Protein AF-A0A2R6FUV5-F1 (afdb_monomer_lite)

pLDDT: mean 93.41, std 7.27, range [63.78, 98.62]

Structure (mmCIF, N/CA/C/O backbone):
data_AF-A0A2R6FUV5-F1
#
_entry.id   AF-A0A2R6FUV5-F1
#
loop_
_atom_site.group_PDB
_atom_site.id
_atom_site.type_symbol
_atom_site.label_atom_id
_atom_site.label_alt_id
_atom_site.label_comp_id
_atom_site.label_asym_id
_atom_site.label_entity_id
_atom_site.label_seq_id
_atom_site.pdbx_PDB_ins_code
_atom_site.Cartn_x
_atom_site.Cartn_y
_atom_site.Cartn_z
_atom_site.occupancy
_atom_site.B_iso_or_equiv
_atom_site.auth_seq_id
_atom_site.auth_comp_id
_atom_site.auth_asym_id
_atom_site.auth_atom_id
_atom_site.pdbx_PDB_model_num
ATOM 1 N N . MET A 1 1 ? -17.184 -0.840 6.362 1.00 63.78 1 MET A N 1
ATOM 2 C CA . MET A 1 1 ? -17.120 0.452 5.642 1.00 63.78 1 MET A CA 1
ATOM 3 C C . MET A 1 1 ? -15.669 0.781 5.775 1.00 63.78 1 MET A C 1
ATOM 5 O O . MET A 1 1 ? -15.297 0.994 6.912 1.00 63.78 1 MET A O 1
ATOM 9 N N . VAL A 1 2 ? -14.883 0.707 4.696 1.00 77.56 2 VAL A N 1
ATOM 10 C CA . VAL A 1 2 ? -13.417 0.623 4.809 1.00 77.56 2 VAL A CA 1
ATOM 11 C C . VAL A 1 2 ? -12.903 1.646 5.819 1.00 77.56 2 VAL A C 1
ATOM 13 O O . VAL A 1 2 ? -13.146 2.839 5.671 1.00 77.56 2 VAL A O 1
ATOM 16 N N . GLU A 1 3 ? -12.251 1.179 6.879 1.00 90.44 3 GLU A N 1
ATOM 17 C CA . GLU A 1 3 ? -11.753 2.045 7.942 1.00 90.44 3 GLU A CA 1
ATOM 18 C C . GLU A 1 3 ? -10.402 2.646 7.541 1.00 90.44 3 GLU A C 1
ATOM 20 O O . GLU A 1 3 ? -10.145 3.834 7.761 1.00 90.44 3 GLU A O 1
ATOM 25 N N . VAL A 1 4 ? -9.554 1.834 6.901 1.00 93.94 4 VAL A N 1
ATOM 26 C CA . VAL A 1 4 ? -8.178 2.195 6.541 1.00 93.94 4 VAL A CA 1
ATOM 27 C C . VAL A 1 4 ? -7.894 1.910 5.066 1.00 93.94 4 VAL A C 1
ATOM 29 O O . VAL A 1 4 ? -8.029 0.778 4.605 1.00 93.94 4 VAL A O 1
ATOM 32 N N . SER A 1 5 ? -7.405 2.910 4.331 1.00 96.88 5 SER A N 1
ATOM 33 C CA . SER A 1 5 ? -6.791 2.710 3.013 1.00 96.8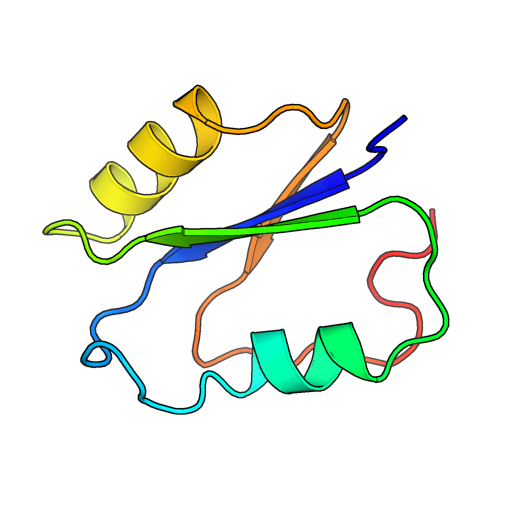8 5 SER A CA 1
ATOM 34 C C . SER A 1 5 ? -5.270 2.679 3.138 1.00 96.88 5 SER A C 1
ATOM 36 O O . SER A 1 5 ? -4.636 3.682 3.481 1.00 96.88 5 SER A O 1
ATOM 38 N N . VAL A 1 6 ? -4.670 1.530 2.828 1.00 97.12 6 VAL A N 1
ATOM 39 C CA . VAL A 1 6 ? -3.215 1.349 2.795 1.00 97.12 6 VAL A CA 1
ATOM 40 C C . VAL A 1 6 ? -2.708 1.626 1.385 1.00 97.12 6 VAL A C 1
ATOM 42 O O . VAL A 1 6 ? -3.011 0.896 0.443 1.00 97.12 6 VAL A O 1
ATOM 45 N N . ILE A 1 7 ? -1.921 2.682 1.224 1.00 98.50 7 ILE A N 1
ATOM 46 C CA . ILE A 1 7 ? -1.363 3.109 -0.057 1.00 98.50 7 ILE A CA 1
ATOM 47 C C . ILE A 1 7 ? 0.082 2.623 -0.153 1.00 98.50 7 ILE A C 1
ATOM 49 O O . ILE A 1 7 ? 0.940 3.048 0.624 1.00 98.50 7 ILE A O 1
ATOM 53 N N . VAL A 1 8 ? 0.346 1.774 -1.149 1.00 98.38 8 VAL A N 1
ATOM 54 C CA . VAL A 1 8 ? 1.660 1.170 -1.399 1.00 98.38 8 VAL A CA 1
ATOM 55 C C . VAL A 1 8 ? 2.208 1.653 -2.745 1.00 98.38 8 VAL A C 1
ATOM 57 O O . VAL A 1 8 ? 1.772 1.162 -3.795 1.00 98.38 8 VAL A O 1
ATOM 60 N N . PRO A 1 9 ? 3.130 2.634 -2.768 1.00 98.31 9 PRO A N 1
ATOM 61 C CA . PRO A 1 9 ? 3.871 2.956 -3.979 1.00 98.31 9 PRO A CA 1
ATOM 62 C C . PRO A 1 9 ? 4.885 1.842 -4.266 1.00 98.31 9 PRO A C 1
ATOM 64 O O . PRO A 1 9 ? 5.555 1.365 -3.358 1.00 98.31 9 PRO A O 1
ATOM 67 N N . THR A 1 10 ? 5.019 1.430 -5.525 1.00 97.81 10 THR A N 1
ATOM 68 C CA . THR A 1 10 ? 5.990 0.403 -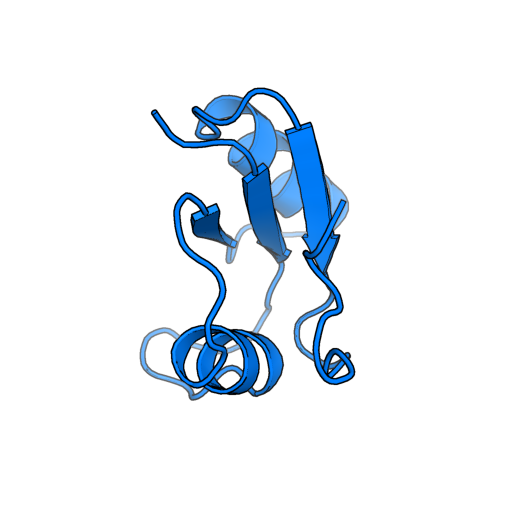5.918 1.00 97.81 10 THR A CA 1
ATOM 69 C C . THR A 1 10 ? 6.522 0.634 -7.324 1.00 97.81 10 THR A C 1
ATOM 71 O O . THR A 1 10 ? 5.805 1.101 -8.209 1.00 97.81 10 THR A O 1
ATOM 74 N N . THR A 1 11 ? 7.783 0.267 -7.547 1.00 97.12 11 THR A N 1
ATOM 75 C CA . THR A 1 11 ? 8.375 0.196 -8.896 1.00 97.12 11 THR A CA 1
ATOM 76 C C . THR A 1 11 ? 8.352 -1.223 -9.469 1.00 97.12 11 THR A C 1
ATOM 78 O O . THR A 1 11 ? 8.746 -1.440 -10.616 1.00 97.12 11 THR A O 1
ATOM 81 N N . LEU A 1 12 ? 7.860 -2.196 -8.695 1.00 96.88 12 LEU A N 1
ATOM 82 C CA . LEU A 1 12 ? 7.781 -3.588 -9.109 1.00 96.88 12 LEU A CA 1
ATOM 83 C C . LEU A 1 12 ? 6.780 -3.766 -10.262 1.00 96.88 12 LEU A C 1
ATOM 85 O O . LEU A 1 12 ? 5.706 -3.142 -10.272 1.00 96.88 12 LEU A O 1
ATOM 89 N N . PRO A 1 13 ? 7.081 -4.646 -11.234 1.00 96.25 13 PRO A N 1
ATOM 90 C CA . PRO A 1 13 ? 6.211 -4.851 -12.381 1.00 96.25 13 PRO A CA 1
ATOM 91 C C . PRO A 1 13 ? 4.845 -5.427 -11.960 1.00 96.25 13 PRO A C 1
ATOM 93 O O . PRO A 1 13 ? 4.710 -6.038 -10.894 1.00 96.25 13 PRO A O 1
ATOM 96 N N . PRO A 1 14 ? 3.795 -5.251 -12.781 1.00 94.25 14 PRO A N 1
ATOM 97 C CA . PRO A 1 14 ? 2.519 -5.925 -12.563 1.00 94.25 14 PRO A CA 1
ATOM 98 C C . PRO A 1 14 ? 2.701 -7.443 -12.416 1.00 94.25 14 PRO A C 1
ATOM 100 O O . PRO A 1 14 ? 3.425 -8.060 -13.193 1.00 94.25 14 PRO A O 1
ATOM 103 N N . GLY A 1 15 ? 2.045 -8.037 -11.418 1.00 92.56 15 GLY A N 1
ATOM 104 C CA . GLY A 1 15 ? 2.148 -9.469 -11.115 1.00 92.56 15 GLY A CA 1
ATOM 105 C C . GLY A 1 15 ? 3.333 -9.867 -10.228 1.00 92.56 15 GLY A C 1
ATOM 106 O O . GLY A 1 15 ? 3.387 -11.017 -9.805 1.00 92.56 15 GLY A O 1
ATOM 107 N N . ALA A 1 16 ? 4.251 -8.950 -9.905 1.00 96.06 16 ALA A N 1
ATOM 108 C CA . ALA A 1 16 ? 5.251 -9.204 -8.874 1.00 96.06 16 ALA A CA 1
ATOM 109 C C . ALA A 1 16 ? 4.605 -9.284 -7.484 1.00 96.06 16 ALA A C 1
ATOM 111 O O . ALA A 1 16 ? 3.706 -8.500 -7.161 1.00 96.06 16 ALA A O 1
ATOM 112 N N . THR A 1 17 ? 5.114 -10.196 -6.657 1.00 95.94 17 THR A N 1
ATOM 113 C CA . THR A 1 17 ? 4.835 -10.237 -5.221 1.00 95.94 17 THR A CA 1
ATOM 114 C C . THR A 1 17 ? 5.317 -8.948 -4.562 1.00 95.94 17 THR A C 1
ATOM 116 O O . THR A 1 17 ? 6.459 -8.530 -4.757 1.00 95.94 17 THR A O 1
ATOM 119 N N . ILE A 1 18 ? 4.449 -8.343 -3.752 1.00 97.50 18 ILE A N 1
ATOM 120 C CA . ILE A 1 18 ? 4.774 -7.201 -2.899 1.00 97.50 18 ILE A CA 1
ATOM 121 C C . ILE A 1 18 ? 4.675 -7.697 -1.458 1.00 97.50 18 ILE A C 1
ATOM 123 O O . ILE A 1 18 ? 3.573 -7.901 -0.949 1.00 97.50 18 ILE A O 1
ATOM 127 N N . ALA A 1 19 ? 5.824 -7.919 -0.819 1.00 95.44 19 ALA A N 1
ATOM 128 C CA . ALA A 1 19 ? 5.921 -8.547 0.500 1.00 95.44 19 ALA A CA 1
ATOM 129 C C . ALA A 1 19 ? 4.989 -7.936 1.572 1.00 95.44 19 ALA A C 1
ATOM 131 O O . ALA A 1 19 ? 4.292 -8.701 2.240 1.00 95.44 19 ALA A O 1
ATOM 132 N N . PRO A 1 20 ? 4.889 -6.600 1.737 1.00 95.25 20 PRO A N 1
ATOM 133 C CA . PRO A 1 20 ? 3.941 -6.025 2.690 1.00 95.25 20 PRO A CA 1
ATOM 134 C C . PRO A 1 20 ? 2.477 -6.293 2.345 1.00 95.25 20 PRO A C 1
ATOM 136 O O . PRO A 1 20 ? 1.668 -6.482 3.246 1.00 95.25 20 PRO A O 1
ATOM 139 N N . VAL A 1 21 ? 2.120 -6.345 1.060 1.00 95.50 21 VAL A N 1
ATOM 140 C CA . VAL A 1 21 ? 0.742 -6.638 0.641 1.00 95.50 21 VAL A CA 1
ATOM 141 C C . VAL A 1 21 ? 0.391 -8.086 0.962 1.00 95.50 21 VAL A C 1
ATOM 143 O O . VAL A 1 21 ? -0.667 -8.333 1.533 1.00 95.50 21 VAL A O 1
ATOM 146 N N . GLU A 1 22 ? 1.288 -9.034 0.672 1.00 94.81 22 GLU A N 1
ATOM 147 C CA . GLU A 1 22 ? 1.104 -10.433 1.081 1.00 94.81 22 GLU A CA 1
ATOM 148 C C . GLU A 1 22 ? 0.980 -10.551 2.602 1.00 94.81 22 GLU A C 1
ATOM 150 O O . GLU A 1 22 ? 0.073 -11.215 3.101 1.00 94.81 22 GLU A O 1
ATOM 155 N N . ARG A 1 23 ? 1.836 -9.845 3.353 1.00 94.06 23 ARG A N 1
ATOM 156 C CA . ARG A 1 23 ? 1.790 -9.838 4.817 1.00 94.06 23 ARG A CA 1
ATOM 157 C C . ARG A 1 23 ? 0.439 -9.374 5.356 1.00 94.06 23 ARG A C 1
ATOM 159 O O . ARG A 1 23 ? -0.049 -9.996 6.297 1.00 94.06 23 ARG A O 1
ATOM 166 N N . LEU A 1 24 ? -0.133 -8.314 4.780 1.00 92.19 24 LEU A N 1
ATOM 167 C CA . LEU A 1 24 ? -1.430 -7.765 5.184 1.00 92.19 24 LEU A CA 1
ATOM 168 C C . LEU A 1 24 ? -2.583 -8.725 4.875 1.00 92.19 24 LEU A C 1
ATOM 170 O O . LEU A 1 24 ? -3.465 -8.875 5.706 1.00 92.19 24 LEU A O 1
ATOM 174 N N . VAL A 1 25 ? -2.564 -9.414 3.728 1.00 89.06 25 VAL A N 1
ATOM 175 C CA . VAL A 1 25 ? -3.603 -10.403 3.355 1.00 89.06 25 VAL A CA 1
ATOM 176 C C . VAL A 1 25 ? -3.684 -11.575 4.344 1.00 89.06 25 VAL A C 1
ATOM 178 O O . VAL A 1 25 ? -4.725 -12.219 4.454 1.00 89.06 25 VAL A O 1
ATOM 181 N N . HIS A 1 26 ? -2.598 -11.860 5.061 1.00 85.44 26 HIS A N 1
ATOM 182 C CA . HIS A 1 26 ? -2.541 -12.920 6.066 1.00 85.44 26 HIS A CA 1
ATOM 183 C C . HIS A 1 26 ? -2.872 -12.458 7.497 1.00 85.44 26 HIS A C 1
ATOM 185 O O . HIS A 1 26 ? -2.819 -13.281 8.408 1.00 85.44 26 HIS A O 1
ATOM 191 N N . GLU A 1 27 ? -3.183 -11.179 7.719 1.00 82.06 27 GLU A N 1
ATOM 192 C CA . GLU A 1 27 ? -3.551 -10.655 9.039 1.00 82.06 27 GLU A CA 1
ATOM 193 C C . GLU A 1 27 ? -5.051 -10.790 9.329 1.00 82.06 27 GLU A C 1
ATOM 195 O O . GLU A 1 27 ? -5.891 -10.661 8.443 1.00 82.06 27 GLU A O 1
ATOM 200 N N . GLU A 1 28 ? -5.392 -10.968 10.606 1.00 77.94 28 GLU A N 1
ATOM 201 C CA . GLU A 1 28 ? -6.775 -10.952 11.109 1.00 77.94 28 GLU A CA 1
ATOM 202 C C . GLU A 1 28 ? -7.275 -9.511 11.338 1.00 77.94 28 GLU A C 1
ATOM 204 O O . GLU A 1 28 ? -7.716 -9.160 12.436 1.00 77.94 28 GLU A O 1
ATOM 209 N N . PHE A 1 29 ? -7.126 -8.637 10.340 1.00 77.62 29 PHE A N 1
ATOM 210 C CA . PHE A 1 29 ? -7.684 -7.284 10.377 1.00 77.62 29 PHE A CA 1
ATOM 211 C C . PHE A 1 29 ? -8.815 -7.163 9.358 1.00 77.62 29 PHE A C 1
ATOM 213 O O . PHE A 1 29 ? -8.604 -7.342 8.160 1.00 77.62 29 PHE A O 1
ATOM 220 N N . ASP A 1 30 ? -10.008 -6.837 9.843 1.00 72.25 30 ASP A N 1
ATOM 221 C CA . ASP A 1 30 ? -11.185 -6.617 9.012 1.00 72.25 30 ASP A CA 1
ATOM 222 C C . ASP A 1 30 ? -11.352 -5.108 8.748 1.00 72.25 30 ASP A C 1
ATOM 224 O O . ASP A 1 30 ? -11.085 -4.290 9.621 1.00 72.25 30 ASP A O 1
ATOM 228 N N . ASP A 1 31 ? -11.822 -4.736 7.552 1.00 89.19 31 ASP A N 1
ATOM 229 C CA . ASP A 1 31 ? -12.146 -3.349 7.147 1.00 89.19 31 ASP A CA 1
ATOM 230 C C . ASP A 1 31 ? -10.961 -2.457 6.700 1.00 89.19 31 ASP A C 1
ATOM 232 O O . ASP A 1 31 ? -10.884 -1.268 7.015 1.00 89.19 31 ASP A O 1
ATOM 236 N N . TYR A 1 32 ? -10.065 -2.995 5.866 1.00 93.38 32 TYR A N 1
ATOM 237 C CA . TYR A 1 32 ? -9.064 -2.209 5.132 1.00 93.38 32 TYR A CA 1
ATOM 238 C C . TYR A 1 32 ? -9.119 -2.455 3.617 1.00 93.38 32 TYR A C 1
ATOM 240 O O . TYR A 1 32 ? -9.613 -3.480 3.147 1.00 93.38 32 TYR A O 1
ATOM 248 N N . GLU A 1 33 ? -8.571 -1.520 2.844 1.00 94.81 33 GLU A N 1
ATOM 249 C CA . GLU A 1 33 ? -8.255 -1.720 1.429 1.00 94.81 33 GLU A CA 1
ATOM 250 C C . GLU A 1 33 ? -6.768 -1.482 1.164 1.00 94.81 33 GLU A C 1
ATOM 252 O O . GLU A 1 33 ? -6.105 -0.719 1.869 1.00 94.81 33 GLU A O 1
ATOM 257 N N . VAL A 1 34 ? -6.243 -2.109 0.112 1.00 96.44 34 VAL A N 1
ATOM 258 C CA . VAL A 1 34 ? -4.861 -1.904 -0.335 1.00 96.44 34 VAL A CA 1
ATOM 259 C C . VAL A 1 34 ? -4.857 -1.296 -1.728 1.00 96.44 34 VAL A C 1
ATOM 261 O O . VAL A 1 34 ? -5.378 -1.876 -2.681 1.00 96.44 34 VAL A O 1
ATOM 264 N N . ILE A 1 35 ? -4.209 -0.143 -1.862 1.00 97.94 35 ILE A N 1
ATOM 265 C CA . ILE A 1 35 ? -4.091 0.613 -3.107 1.00 97.94 35 ILE A CA 1
ATOM 266 C C . ILE A 1 35 ? -2.629 0.606 -3.538 1.00 97.94 35 ILE A C 1
ATOM 268 O O . ILE A 1 35 ? -1.809 1.392 -3.064 1.00 97.94 35 ILE A O 1
ATOM 272 N N . VAL A 1 36 ? -2.304 -0.277 -4.481 1.00 98.12 36 VAL A N 1
ATOM 273 C CA . VAL A 1 36 ? -0.962 -0.359 -5.070 1.00 98.12 36 VAL A CA 1
ATOM 274 C C . VAL A 1 36 ? -0.844 0.605 -6.248 1.00 98.12 36 VAL A C 1
ATOM 276 O O . VAL A 1 36 ? -1.631 0.529 -7.197 1.00 98.12 36 VAL A O 1
ATOM 279 N N . ARG A 1 37 ? 0.167 1.479 -6.228 1.00 98.12 37 ARG A N 1
ATOM 280 C CA . ARG A 1 37 ? 0.425 2.484 -7.273 1.00 98.12 37 ARG A CA 1
ATOM 281 C C . ARG A 1 37 ? 1.816 2.331 -7.875 1.00 98.12 37 ARG A C 1
ATOM 283 O O . ARG A 1 37 ? 2.785 2.141 -7.154 1.00 98.12 37 ARG A O 1
ATOM 290 N N . ARG A 1 38 ? 1.891 2.415 -9.207 1.00 97.69 38 ARG A N 1
ATOM 291 C CA . ARG A 1 38 ? 3.114 2.220 -10.017 1.00 97.69 38 ARG A CA 1
ATOM 292 C C . ARG A 1 38 ? 3.481 3.454 -10.837 1.00 97.69 38 ARG A C 1
ATOM 294 O O . ARG A 1 38 ? 4.101 3.357 -11.890 1.00 97.69 38 ARG A O 1
ATOM 301 N N . ASP A 1 39 ? 2.995 4.604 -10.401 1.00 97.62 39 ASP A N 1
ATOM 302 C CA . ASP A 1 39 ? 3.210 5.871 -11.080 1.00 97.62 39 ASP A CA 1
ATOM 303 C C . ASP A 1 39 ? 4.662 6.330 -10.923 1.00 97.62 39 ASP A C 1
ATOM 305 O O . ASP A 1 39 ? 5.362 5.939 -9.985 1.00 97.62 39 ASP A O 1
ATOM 309 N N . GLU A 1 40 ? 5.117 7.174 -11.845 1.00 95.62 40 GLU A N 1
ATOM 310 C CA . GLU A 1 40 ? 6.478 7.697 -11.814 1.00 95.62 40 GLU A CA 1
ATOM 311 C C . GLU A 1 40 ? 6.687 8.592 -10.583 1.00 95.62 40 GLU A C 1
ATOM 313 O O . GLU A 1 40 ? 6.074 9.650 -10.438 1.00 95.62 40 GLU A O 1
ATOM 318 N N . GLY A 1 41 ? 7.572 8.149 -9.688 1.00 96.38 41 GLY A N 1
ATOM 319 C CA . GLY A 1 41 ? 7.899 8.838 -8.444 1.00 96.38 41 GLY A CA 1
ATOM 320 C C . GLY A 1 41 ? 6.950 8.503 -7.288 1.00 96.38 41 GLY A C 1
ATOM 321 O O . GLY A 1 41 ? 5.728 8.607 -7.386 1.00 96.38 41 GLY A O 1
ATOM 322 N N . ALA A 1 42 ? 7.530 8.177 -6.129 1.00 96.50 42 ALA A N 1
ATOM 323 C CA . ALA A 1 42 ? 6.772 7.751 -4.950 1.00 96.50 42 ALA A CA 1
ATOM 324 C C . ALA A 1 42 ? 5.769 8.810 -4.456 1.00 96.50 42 ALA A C 1
ATOM 326 O O . ALA A 1 42 ? 4.670 8.468 -4.031 1.00 96.50 42 ALA A O 1
ATOM 327 N N . ALA A 1 43 ? 6.113 10.100 -4.532 1.00 97.94 43 ALA A N 1
ATOM 328 C CA . ALA A 1 43 ? 5.205 11.177 -4.133 1.00 97.94 43 ALA A CA 1
ATOM 329 C C . ALA A 1 43 ? 3.966 11.253 -5.039 1.00 97.94 43 ALA A C 1
ATOM 331 O O . ALA A 1 43 ? 2.846 11.364 -4.543 1.00 97.94 43 ALA A O 1
ATOM 332 N N . HIS A 1 44 ? 4.154 11.142 -6.357 1.00 98.38 44 HIS A N 1
ATOM 333 C CA . HIS A 1 44 ? 3.040 11.137 -7.297 1.00 98.38 44 HIS A CA 1
ATOM 334 C C . HIS A 1 44 ? 2.166 9.897 -7.089 1.00 98.38 44 HIS A C 1
ATOM 336 O O . HIS A 1 44 ? 0.960 10.038 -6.907 1.00 98.38 44 HIS A O 1
ATOM 342 N N . ALA A 1 45 ? 2.774 8.711 -6.990 1.00 98.44 45 ALA A N 1
ATOM 343 C CA . ALA A 1 45 ? 2.072 7.462 -6.702 1.00 98.44 45 ALA A CA 1
ATOM 344 C C . ALA A 1 45 ? 1.223 7.544 -5.422 1.00 98.44 45 ALA A C 1
ATOM 346 O O . ALA A 1 45 ? 0.059 7.145 -5.433 1.00 98.44 45 ALA A O 1
ATOM 347 N N . ARG A 1 46 ? 1.759 8.124 -4.338 1.00 98.62 46 ARG A N 1
ATOM 348 C CA . ARG A 1 46 ? 0.998 8.357 -3.101 1.00 98.62 46 ARG A CA 1
ATOM 349 C C . ARG A 1 46 ? -0.189 9.291 -3.333 1.00 98.62 46 ARG A C 1
ATOM 351 O O . ARG A 1 46 ? -1.294 8.930 -2.947 1.00 98.62 46 ARG A O 1
ATOM 358 N N . ASN A 1 47 ? 0.001 10.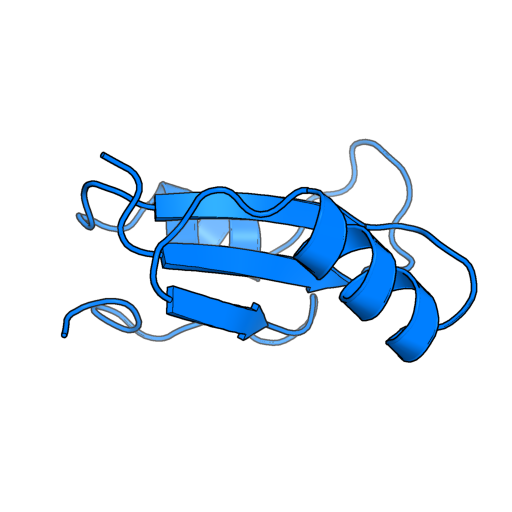420 -4.016 1.00 98.62 47 ASN A N 1
ATOM 359 C CA . ASN A 1 47 ? -1.080 11.374 -4.293 1.00 98.62 47 ASN A CA 1
ATOM 360 C C . ASN A 1 47 ? -2.232 10.744 -5.084 1.00 98.62 47 ASN A C 1
ATOM 362 O O . ASN A 1 47 ? -3.385 10.863 -4.680 1.00 98.62 47 ASN A O 1
ATOM 366 N N . VAL A 1 48 ? -1.940 10.002 -6.157 1.00 98.56 48 VAL A N 1
ATOM 367 C CA . VAL A 1 48 ? -3.014 9.324 -6.901 1.00 98.56 48 VAL A CA 1
ATOM 368 C C . VAL A 1 48 ? -3.590 8.132 -6.114 1.00 98.56 48 VAL A C 1
ATOM 370 O O . VAL A 1 48 ? -4.679 7.647 -6.416 1.00 98.56 48 VAL A O 1
ATOM 373 N N . GLY A 1 49 ? -2.871 7.614 -5.115 1.00 98.50 49 GLY A N 1
ATOM 374 C CA . GLY A 1 49 ? -3.408 6.679 -4.126 1.00 98.50 49 GLY A CA 1
ATOM 375 C C . GLY A 1 49 ? -4.456 7.334 -3.224 1.00 98.50 49 GLY A C 1
ATOM 376 O O . GLY A 1 49 ? -5.535 6.775 -3.066 1.00 98.50 49 GLY A O 1
ATOM 377 N N . ILE A 1 50 ? -4.175 8.539 -2.714 1.00 98.50 50 ILE A N 1
ATOM 378 C CA . ILE A 1 50 ? -5.094 9.330 -1.875 1.00 98.50 50 ILE A CA 1
ATOM 379 C C . ILE A 1 50 ? -6.407 9.595 -2.617 1.00 98.50 50 ILE A C 1
ATOM 381 O O . ILE A 1 50 ? -7.477 9.394 -2.060 1.00 9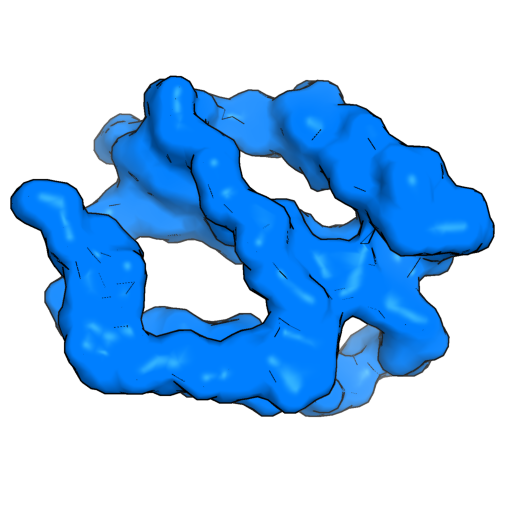8.50 50 ILE A O 1
ATOM 385 N N . GLU A 1 51 ? -6.340 9.986 -3.891 1.00 98.38 51 GLU A N 1
ATOM 386 C CA . GLU A 1 51 ? -7.532 10.262 -4.710 1.00 98.38 51 GLU A CA 1
ATOM 387 C C . GLU A 1 51 ? -8.431 9.033 -4.931 1.00 98.38 51 GLU A C 1
ATOM 389 O O . GLU A 1 51 ? -9.609 9.180 -5.251 1.00 98.38 51 GLU A O 1
ATOM 394 N N . ARG A 1 52 ? -7.878 7.821 -4.797 1.00 97.81 52 ARG A N 1
ATOM 395 C CA . ARG A 1 52 ? -8.612 6.554 -4.943 1.00 97.81 52 ARG A CA 1
ATOM 396 C C . ARG A 1 52 ? -9.060 5.958 -3.613 1.00 97.81 52 ARG A C 1
ATOM 398 O O . ARG A 1 52 ? -9.846 5.017 -3.633 1.00 97.81 52 ARG A O 1
ATOM 405 N N . ALA A 1 53 ? -8.534 6.461 -2.503 1.00 97.94 53 ALA A N 1
ATOM 406 C CA . ALA A 1 53 ? -8.828 5.955 -1.178 1.00 97.94 53 ALA A CA 1
ATOM 407 C C . ALA A 1 53 ? -10.278 6.243 -0.784 1.00 97.94 53 ALA A C 1
ATOM 409 O O . ALA A 1 53 ? -10.798 7.335 -1.007 1.00 97.94 53 ALA A O 1
ATOM 410 N N . SER A 1 54 ? -10.916 5.239 -0.193 1.00 96.38 54 SER A N 1
ATOM 411 C CA . SER A 1 54 ? -12.285 5.296 0.319 1.00 96.38 54 SER A CA 1
ATOM 412 C C . SER A 1 54 ? -12.365 5.215 1.845 1.00 96.38 54 SER A C 1
ATOM 414 O O . SER A 1 54 ? -13.435 5.454 2.404 1.00 96.38 54 SER A O 1
ATOM 416 N N . GLY A 1 55 ? -11.251 4.893 2.508 1.00 93.69 55 GLY A N 1
ATOM 417 C CA . GLY A 1 55 ? -11.165 4.759 3.954 1.0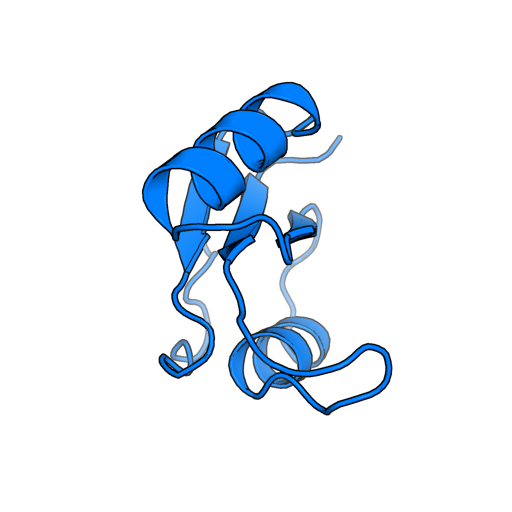0 93.69 55 GLY A CA 1
ATOM 418 C C . GLY A 1 55 ? -11.126 6.090 4.697 1.00 93.69 55 GLY A C 1
ATOM 419 O O . GLY A 1 55 ? -10.666 7.105 4.175 1.00 93.69 55 GLY A O 1
ATOM 420 N N . GLU A 1 56 ? -11.587 6.080 5.949 1.00 94.06 56 GLU A N 1
ATOM 421 C CA . GLU A 1 56 ? -11.536 7.252 6.835 1.00 94.06 56 GLU A CA 1
ATOM 422 C C . GLU A 1 56 ? -10.089 7.628 7.197 1.00 94.06 56 GLU A C 1
ATOM 424 O O . GLU A 1 56 ? -9.756 8.806 7.351 1.00 94.06 56 GLU A O 1
ATOM 429 N N . LYS A 1 57 ? -9.220 6.619 7.321 1.00 94.44 57 LYS A N 1
ATOM 430 C CA . LYS A 1 57 ? -7.802 6.769 7.656 1.00 94.44 57 LYS A CA 1
ATOM 431 C C . LYS A 1 57 ? -6.927 6.353 6.477 1.00 94.44 57 LYS A C 1
ATOM 433 O O . LYS A 1 57 ? -7.235 5.406 5.756 1.00 94.44 57 LYS A O 1
ATOM 438 N N . LEU A 1 58 ? -5.786 7.024 6.326 1.00 97.06 58 LEU A N 1
ATOM 439 C CA . LEU A 1 58 ? -4.774 6.690 5.324 1.00 97.06 58 LEU A CA 1
ATOM 440 C C . LEU A 1 58 ? -3.494 6.201 5.997 1.00 97.06 58 LEU A C 1
ATOM 442 O O . LEU A 1 58 ? -3.001 6.833 6.932 1.00 97.06 58 LEU A O 1
ATOM 446 N N . VAL A 1 59 ? -2.922 5.124 5.464 1.00 96.75 59 VAL A N 1
ATOM 447 C CA . VAL A 1 59 ? -1.590 4.626 5.827 1.00 96.75 59 VAL A CA 1
ATOM 448 C C . VAL A 1 59 ? -0.740 4.565 4.567 1.00 96.75 59 VAL A C 1
ATOM 450 O O . VAL A 1 59 ? -1.140 3.963 3.576 1.00 96.75 59 VAL A O 1
ATOM 453 N N . PHE A 1 60 ? 0.450 5.161 4.599 1.00 98.06 60 PHE A N 1
ATOM 454 C CA . PHE A 1 60 ? 1.460 4.940 3.565 1.00 98.06 60 PHE A CA 1
ATOM 455 C C . PHE A 1 60 ? 2.398 3.832 4.025 1.00 98.06 60 PHE A C 1
ATOM 457 O O . PHE A 1 60 ? 2.960 3.925 5.115 1.00 98.06 60 PHE A O 1
ATOM 464 N N . LEU A 1 61 ? 2.568 2.808 3.194 1.00 97.75 61 LEU A N 1
ATOM 465 C CA . LEU A 1 61 ? 3.450 1.682 3.472 1.00 97.75 61 LEU A CA 1
ATOM 466 C C . LEU A 1 61 ? 4.356 1.454 2.265 1.00 97.75 61 LEU A C 1
ATOM 468 O O . LEU A 1 61 ? 3.862 1.263 1.157 1.00 97.75 61 LEU A O 1
ATOM 472 N N . ASP A 1 62 ? 5.666 1.509 2.476 1.00 97.38 62 ASP A N 1
ATOM 473 C CA . ASP A 1 62 ? 6.635 1.284 1.404 1.00 97.38 62 ASP A CA 1
ATOM 474 C C . ASP A 1 62 ? 6.667 -0.204 1.016 1.00 97.38 62 ASP A C 1
ATOM 476 O O . ASP A 1 62 ? 6.419 -1.082 1.845 1.00 97.38 62 ASP A O 1
ATOM 480 N N . ASP A 1 63 ? 6.935 -0.499 -0.258 1.00 97.00 63 ASP A N 1
ATOM 481 C CA . ASP A 1 63 ? 6.861 -1.854 -0.825 1.00 97.00 63 ASP A CA 1
ATOM 482 C C . ASP A 1 63 ? 7.961 -2.810 -0.329 1.00 97.00 63 ASP A C 1
ATOM 484 O O . ASP A 1 63 ? 7.880 -4.019 -0.558 1.00 97.00 63 ASP A O 1
ATOM 488 N N . ASP A 1 64 ? 8.940 -2.282 0.401 1.00 96.44 64 ASP A N 1
ATOM 489 C CA . ASP A 1 64 ? 10.046 -2.989 1.045 1.00 96.44 64 ASP A CA 1
ATOM 490 C C . ASP A 1 64 ? 9.904 -3.103 2.578 1.00 96.44 64 ASP A C 1
ATOM 492 O O . ASP A 1 64 ? 10.767 -3.681 3.244 1.00 96.44 64 ASP A O 1
ATOM 496 N N . SER A 1 65 ? 8.805 -2.601 3.149 1.00 96.62 65 SER A N 1
ATOM 497 C CA . SER A 1 65 ? 8.602 -2.504 4.597 1.00 96.62 65 SER A CA 1
ATOM 498 C C . SER A 1 65 ? 7.514 -3.459 5.084 1.00 96.62 65 SER A C 1
ATOM 500 O O . SER A 1 65 ? 6.327 -3.173 4.983 1.00 96.62 65 SER A O 1
ATOM 502 N N . VAL A 1 66 ? 7.903 -4.608 5.645 1.00 94.88 66 VAL A N 1
ATOM 503 C CA . VAL A 1 66 ? 6.952 -5.633 6.115 1.00 94.88 66 VAL A CA 1
ATOM 504 C C . VAL A 1 66 ? 6.362 -5.251 7.485 1.00 94.88 66 VAL A C 1
ATOM 506 O O . VAL A 1 66 ? 7.123 -5.128 8.448 1.00 94.88 66 VAL A O 1
ATOM 509 N N . PRO A 1 67 ? 5.028 -5.095 7.618 1.00 93.19 67 PRO A N 1
ATOM 510 C CA . PRO A 1 67 ? 4.404 -4.722 8.884 1.00 93.19 67 PRO A CA 1
ATOM 511 C C . PRO A 1 67 ? 4.453 -5.857 9.919 1.00 93.19 67 PRO A C 1
ATOM 513 O O . PRO A 1 67 ? 4.396 -7.047 9.585 1.00 93.19 67 PRO A O 1
ATOM 516 N N . CYS A 1 68 ? 4.540 -5.483 11.199 1.00 92.56 6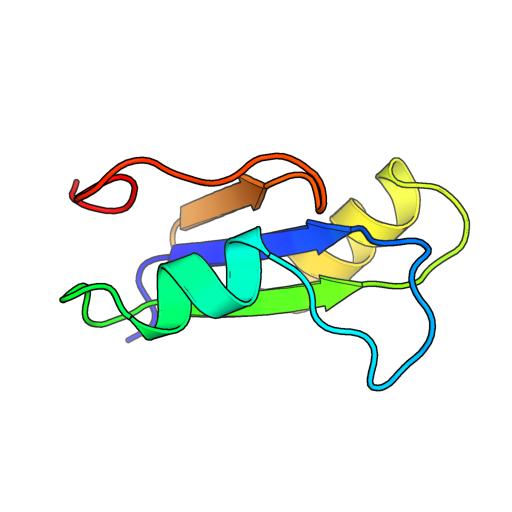8 CYS A N 1
ATOM 517 C CA . CYS A 1 68 ? 4.395 -6.417 12.313 1.00 92.56 68 CYS A CA 1
ATOM 518 C C . CYS A 1 68 ? 2.941 -6.902 12.463 1.00 92.56 68 CYS A C 1
ATOM 520 O O . CYS A 1 68 ? 2.015 -6.352 11.870 1.00 92.56 68 CYS A O 1
ATOM 522 N N . GLU A 1 69 ? 2.745 -7.957 13.252 1.00 90.38 69 GLU A N 1
ATOM 523 C CA . GLU A 1 69 ? 1.402 -8.422 13.615 1.00 90.38 69 GLU A CA 1
ATOM 524 C C . GLU A 1 69 ? 0.610 -7.315 14.324 1.00 90.38 69 GLU A C 1
ATOM 526 O O . GLU A 1 69 ? 1.142 -6.607 15.183 1.00 90.38 69 GLU A O 1
ATOM 531 N N . GLY A 1 70 ? -0.659 -7.157 13.950 1.00 88.88 70 GLY A N 1
ATOM 532 C CA . GLY A 1 70 ? -1.546 -6.148 14.517 1.00 88.88 70 GLY A CA 1
ATOM 533 C C . GLY A 1 70 ? -1.224 -4.711 14.100 1.00 88.88 70 GLY A C 1
ATOM 534 O O . GLY A 1 70 ? -1.763 -3.792 14.704 1.00 88.88 70 GLY A O 1
ATOM 535 N N . PHE A 1 71 ? -0.388 -4.493 13.078 1.00 91.31 71 PHE A N 1
ATOM 536 C CA . PHE A 1 71 ? 0.040 -3.159 12.632 1.00 91.31 71 PHE A CA 1
ATOM 537 C C . PHE A 1 71 ? -1.113 -2.185 12.338 1.00 91.31 71 PHE A C 1
ATOM 539 O O . PHE A 1 71 ? -0.979 -0.990 12.586 1.00 91.31 71 PHE A O 1
ATOM 546 N N . LEU A 1 72 ? -2.238 -2.689 11.821 1.00 90.56 72 LEU A N 1
ATOM 547 C CA . LEU A 1 72 ? -3.420 -1.878 11.508 1.00 90.56 72 LEU A CA 1
ATOM 548 C C . LEU A 1 72 ? -4.451 -1.813 12.646 1.00 90.56 72 LEU A C 1
ATOM 550 O O . LEU A 1 72 ? -5.447 -1.113 12.502 1.00 90.56 72 LEU A O 1
ATOM 554 N N . ARG A 1 73 ? -4.233 -2.504 13.776 1.00 84.75 73 ARG A N 1
ATOM 555 C CA . ARG A 1 73 ? -5.157 -2.451 14.919 1.00 84.75 73 ARG A CA 1
ATOM 556 C C . ARG A 1 73 ? -5.080 -1.071 15.581 1.00 84.75 73 ARG A C 1
ATOM 558 O O . ARG A 1 73 ? -4.021 -0.687 16.076 1.00 84.75 73 ARG A O 1
ATOM 565 N N . THR A 1 74 ? -6.201 -0.353 15.591 1.00 65.81 74 THR A N 1
ATOM 566 C CA . THR A 1 74 ? -6.381 0.946 16.266 1.00 65.81 74 THR A CA 1
ATOM 567 C C . THR A 1 74 ? -7.022 0.810 17.634 1.00 65.81 74 THR A C 1
ATOM 569 O O . THR A 1 74 ? -7.923 -0.049 17.767 1.00 65.81 74 THR A O 1
#

Secondary structure (DSSP, 8-state):
---EEEEEE--SPTT---HHHHHHHTS---SEEEEEE--SSHHHHHHHHHTT--SSEEEE--TT-PPPTTTT--

Sequence (74 aa):
MVEVSVIVPTTLPPGATIAPVERLVHEEFDDYEVIVRRDEGAAHARNVGIERASGEKLVFLDDDSVPCEGFLRT

Foldseek 3Di:
DQAEEEQEEDCDDPPDDQQQVVLVVPAPDPRYHYHYFNDDDPVVSVVVSVVVDPHPYYHYDYSPHHDDHCNVPD

Radius of gyration: 11.68 Å; chains: 1; bounding box: 27×24×29 Å